Protein AF-A0A820HXF6-F1 (afdb_monomer_lite)

Sequence (162 aa):
IRNKPTELPTCESETPYFGLHDVSSEQLQERRLHAIEIVRQQKDLIEQRQRQQLLKQIRDQEYELKILNTIKKDLSSDNHERNRRDLTIRKDLETNWIEATNEKHKHDQDEKMFLKAPQGVLIHEQCDQYKRCVQCQRNLNNQGKSNFWKDTRYIPGTHIMV

InterPro domains:
  IPR026295 Coiled-coil domain-containing protein 81 [PTHR14362] (2-155)

Structure (mmCIF, N/CA/C/O backbone):
data_AF-A0A820HXF6-F1
#
_entry.id   AF-A0A820HXF6-F1
#
loop_
_atom_site.group_PDB
_atom_site.id
_atom_site.type_symbol
_atom_site.label_atom_id
_atom_site.label_alt_id
_atom_site.label_comp_id
_atom_site.label_asym_id
_atom_site.label_entity_id
_atom_site.label_seq_id
_atom_site.pdbx_PDB_ins_code
_atom_site.Cartn_x
_atom_site.Cartn_y
_atom_site.Cartn_z
_atom_site.occupancy
_atom_site.B_iso_or_equiv
_atom_site.auth_seq_id
_atom_site.auth_comp_id
_atom_site.auth_asym_id
_atom_site.auth_atom_id
_atom_site.pdbx_PDB_model_num
ATOM 1 N N . ILE A 1 1 ? 34.451 -3.582 -113.664 1.00 47.75 1 ILE A N 1
ATOM 2 C CA . ILE A 1 1 ? 34.523 -4.188 -112.312 1.00 47.75 1 ILE A CA 1
ATOM 3 C C . ILE A 1 1 ? 33.327 -3.651 -111.530 1.00 47.75 1 ILE A C 1
ATOM 5 O O . ILE A 1 1 ? 33.281 -2.459 -111.262 1.00 47.75 1 ILE A O 1
ATOM 9 N N . ARG A 1 2 ? 32.282 -4.468 -111.330 1.00 47.91 2 ARG A N 1
ATOM 10 C CA . ARG A 1 2 ? 31.078 -4.080 -110.572 1.00 47.91 2 ARG A CA 1
ATOM 11 C C . ARG A 1 2 ? 31.384 -4.271 -109.087 1.00 47.91 2 ARG A C 1
ATOM 13 O O . ARG A 1 2 ? 31.433 -5.408 -108.632 1.00 47.91 2 ARG A O 1
ATOM 20 N N . ASN A 1 3 ? 31.582 -3.181 -108.354 1.00 60.12 3 ASN A N 1
ATOM 21 C CA . ASN A 1 3 ? 31.698 -3.222 -106.899 1.00 60.12 3 ASN A CA 1
ATOM 22 C C . ASN A 1 3 ? 30.294 -3.400 -106.313 1.00 60.12 3 ASN A C 1
ATOM 24 O O . ASN A 1 3 ? 29.541 -2.435 -106.196 1.00 60.12 3 ASN A O 1
ATOM 28 N N . LYS A 1 4 ? 29.911 -4.645 -106.018 1.00 65.25 4 LYS A N 1
ATOM 29 C CA . LYS A 1 4 ? 28.720 -4.919 -105.209 1.00 65.25 4 LYS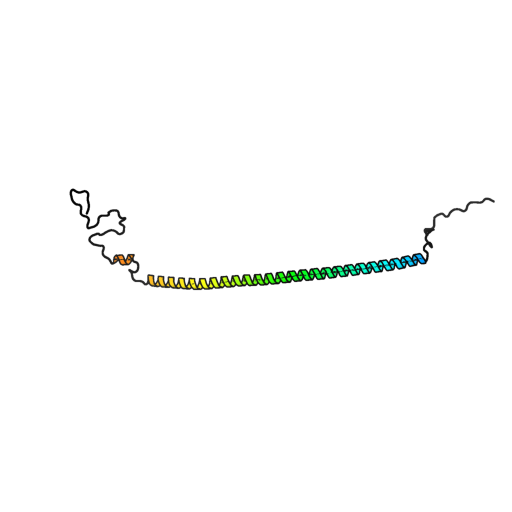 A CA 1
ATOM 30 C C . LYS A 1 4 ? 29.069 -4.563 -103.755 1.00 65.25 4 LYS A C 1
ATOM 32 O O . LYS A 1 4 ? 30.073 -5.082 -103.270 1.00 65.25 4 LYS A O 1
ATOM 37 N N . PRO A 1 5 ? 28.315 -3.677 -103.085 1.00 66.31 5 PRO A N 1
ATOM 38 C CA . PRO A 1 5 ? 28.567 -3.372 -101.683 1.00 66.31 5 PRO A CA 1
ATOM 39 C C . PRO A 1 5 ? 28.323 -4.624 -100.835 1.00 66.31 5 PRO A C 1
ATOM 41 O O . PRO A 1 5 ? 27.360 -5.354 -101.070 1.00 66.31 5 PRO A O 1
ATOM 44 N N . THR A 1 6 ? 29.228 -4.884 -99.892 1.00 68.19 6 THR A N 1
ATOM 45 C CA . THR A 1 6 ? 29.130 -5.989 -98.933 1.00 68.19 6 THR A CA 1
ATOM 46 C C . THR A 1 6 ? 27.827 -5.862 -98.145 1.00 68.19 6 THR A C 1
ATOM 48 O O . THR A 1 6 ? 27.532 -4.791 -97.616 1.00 68.19 6 THR A O 1
ATOM 51 N N . GLU A 1 7 ? 27.039 -6.935 -98.097 1.00 71.44 7 GLU A N 1
ATOM 52 C CA . GLU A 1 7 ? 25.782 -6.970 -97.346 1.00 71.44 7 GLU A CA 1
ATOM 53 C C . GLU A 1 7 ? 26.077 -6.813 -95.847 1.00 71.44 7 GLU A C 1
ATOM 55 O O . GLU A 1 7 ? 26.954 -7.486 -95.301 1.00 71.44 7 GLU A O 1
ATOM 60 N N . LEU A 1 8 ? 25.384 -5.871 -95.201 1.00 66.00 8 LEU A N 1
ATOM 61 C CA . LEU A 1 8 ? 25.509 -5.637 -93.764 1.00 66.00 8 LEU A CA 1
ATOM 62 C C . LEU A 1 8 ? 24.953 -6.849 -92.994 1.00 66.00 8 LEU A C 1
ATOM 64 O O . LEU A 1 8 ? 23.962 -7.438 -93.432 1.00 66.00 8 LEU A O 1
ATOM 68 N N . PRO A 1 9 ? 25.566 -7.230 -91.860 1.00 69.56 9 PRO A N 1
ATOM 69 C CA . PRO A 1 9 ? 25.109 -8.363 -91.063 1.00 69.56 9 PRO A CA 1
ATOM 70 C C . PRO A 1 9 ? 23.659 -8.176 -90.591 1.00 69.56 9 PRO A C 1
ATOM 72 O O . PRO A 1 9 ? 23.253 -7.085 -90.199 1.00 69.56 9 PRO A O 1
ATOM 75 N N . THR A 1 10 ? 22.881 -9.262 -90.623 1.00 69.44 10 THR A N 1
ATOM 76 C CA . THR A 1 10 ? 21.420 -9.279 -90.412 1.00 69.44 10 THR A CA 1
ATOM 77 C C . THR A 1 10 ? 20.978 -8.908 -88.988 1.00 69.44 10 THR A C 1
ATOM 79 O O . THR A 1 10 ? 19.807 -8.608 -88.773 1.00 69.44 10 THR A O 1
ATOM 82 N N . CYS A 1 11 ? 21.880 -8.932 -88.004 1.00 65.19 11 CYS A N 1
ATOM 83 C CA . CYS A 1 11 ? 21.605 -8.522 -86.627 1.00 65.19 11 CYS A CA 1
ATOM 84 C C . CYS A 1 11 ? 22.907 -8.102 -85.926 1.00 65.19 11 CYS A C 1
ATOM 86 O O . C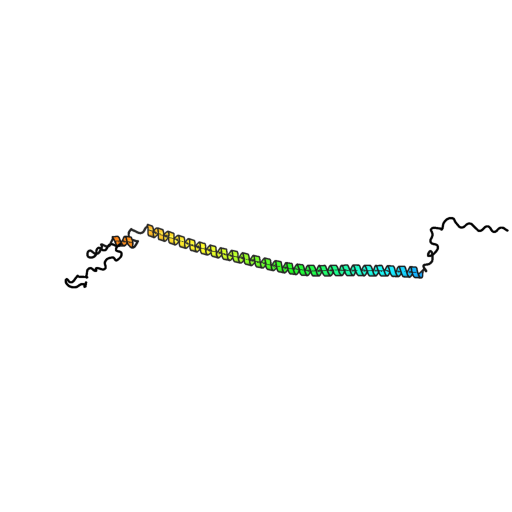YS A 1 11 ? 23.963 -8.687 -86.183 1.00 65.19 11 CYS A O 1
ATOM 88 N N . GLU A 1 12 ? 22.832 -7.094 -85.057 1.00 66.94 12 GLU A N 1
ATOM 89 C CA . GLU A 1 12 ? 23.946 -6.672 -84.206 1.00 66.94 12 GLU A CA 1
ATOM 90 C C . GLU A 1 12 ? 24.240 -7.760 -83.161 1.00 66.94 12 GLU A C 1
ATOM 92 O O . GLU A 1 12 ? 23.328 -8.330 -82.564 1.00 66.94 12 GLU A O 1
ATOM 97 N N . SER A 1 13 ? 25.516 -8.084 -82.946 1.00 66.62 13 SER A N 1
ATOM 98 C CA . SER A 1 13 ? 25.919 -9.006 -81.879 1.00 66.62 13 SER A CA 1
ATOM 99 C C . SER A 1 13 ? 25.459 -8.471 -80.519 1.00 66.62 13 SER A C 1
ATOM 101 O O . SER A 1 13 ? 25.748 -7.320 -80.208 1.00 66.62 13 SER A O 1
ATOM 103 N N . GLU A 1 14 ? 24.842 -9.306 -79.674 1.00 69.56 14 GLU A N 1
ATOM 104 C CA . GLU A 1 14 ? 24.388 -8.926 -78.317 1.00 69.56 14 GLU A CA 1
ATOM 105 C C . GLU A 1 14 ? 25.525 -8.509 -77.363 1.00 69.56 14 GLU A C 1
ATOM 107 O O . GLU A 1 14 ? 25.289 -8.077 -76.234 1.00 69.56 14 GLU A O 1
ATOM 112 N N . THR A 1 15 ? 26.782 -8.637 -77.788 1.00 67.06 15 THR A N 1
ATOM 113 C CA . THR A 1 15 ? 27.934 -8.157 -77.033 1.00 67.06 15 THR A CA 1
ATOM 114 C C . THR A 1 15 ? 28.063 -6.638 -77.159 1.00 67.06 15 THR A C 1
ATOM 116 O O . THR A 1 15 ? 28.149 -6.136 -78.283 1.00 67.06 15 THR A O 1
ATOM 119 N N . PRO A 1 16 ? 28.135 -5.896 -76.039 1.00 73.75 16 PRO A N 1
ATOM 120 C CA . PRO A 1 16 ? 28.265 -4.446 -76.075 1.00 73.75 16 PRO A CA 1
ATOM 121 C C . PRO A 1 16 ? 29.544 -4.039 -76.817 1.00 73.75 16 PRO A C 1
ATOM 123 O O . PRO A 1 16 ? 30.631 -4.515 -76.505 1.00 73.75 16 PRO A O 1
ATOM 126 N N . TYR A 1 17 ? 29.404 -3.156 -77.807 1.00 62.94 17 TYR A N 1
ATOM 127 C CA . TYR A 1 17 ? 30.501 -2.736 -78.690 1.00 62.94 17 TYR A CA 1
ATOM 128 C C . TYR A 1 17 ? 31.518 -1.799 -78.001 1.00 62.94 17 TYR A C 1
ATOM 130 O O . TYR A 1 17 ? 32.671 -1.716 -78.413 1.00 62.94 17 TYR A O 1
ATOM 138 N N . PHE A 1 18 ? 31.106 -1.123 -76.924 1.00 65.25 18 PHE A N 1
ATOM 139 C CA . PHE A 1 18 ? 31.925 -0.231 -76.093 1.00 65.25 18 PHE A CA 1
ATOM 140 C C . PHE A 1 18 ? 31.921 -0.728 -74.638 1.00 65.25 18 PHE A C 1
ATOM 142 O O . PHE A 1 18 ? 30.953 -1.359 -74.211 1.00 65.25 18 PHE A O 1
ATOM 149 N N . GLY A 1 19 ? 32.970 -0.459 -73.856 1.00 66.62 19 GLY A N 1
ATOM 150 C CA . GLY A 1 19 ? 33.003 -0.811 -72.429 1.00 66.62 19 GLY A CA 1
ATOM 151 C C . GLY A 1 19 ? 33.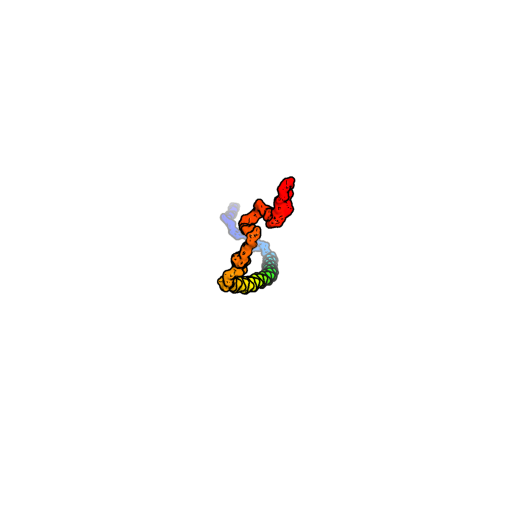682 -2.134 -72.071 1.00 66.62 19 GLY A C 1
ATOM 152 O O . GLY A 1 19 ? 34.012 -2.334 -70.904 1.00 66.62 19 GLY A O 1
ATOM 153 N N . LEU A 1 20 ? 33.932 -3.025 -73.040 1.00 62.62 20 LEU A N 1
ATOM 154 C CA . LEU A 1 20 ? 34.516 -4.356 -72.789 1.00 62.62 20 LEU A CA 1
ATOM 155 C C . LEU A 1 20 ? 35.927 -4.289 -72.173 1.00 62.62 20 LEU A C 1
ATOM 157 O O . LEU A 1 20 ? 36.303 -5.166 -71.394 1.00 62.62 20 LEU A O 1
ATOM 161 N N . HIS A 1 21 ? 36.684 -3.230 -72.482 1.00 63.06 21 HIS A N 1
ATOM 162 C CA . HIS A 1 21 ? 38.037 -2.979 -71.970 1.00 63.06 21 HIS A CA 1
ATOM 163 C C . HIS A 1 21 ? 38.230 -1.548 -71.435 1.00 63.06 21 HIS A C 1
ATOM 165 O O . HIS A 1 21 ? 39.357 -1.147 -71.156 1.00 63.06 21 HIS A O 1
ATOM 171 N N . ASP A 1 22 ? 37.147 -0.785 -71.251 1.00 67.94 22 ASP A N 1
ATOM 172 C CA . ASP A 1 22 ? 37.214 0.650 -70.913 1.00 67.94 22 ASP A CA 1
ATOM 173 C C . ASP A 1 22 ? 37.589 0.914 -69.446 1.00 67.94 22 ASP A C 1
ATOM 175 O O . ASP A 1 22 ? 37.711 2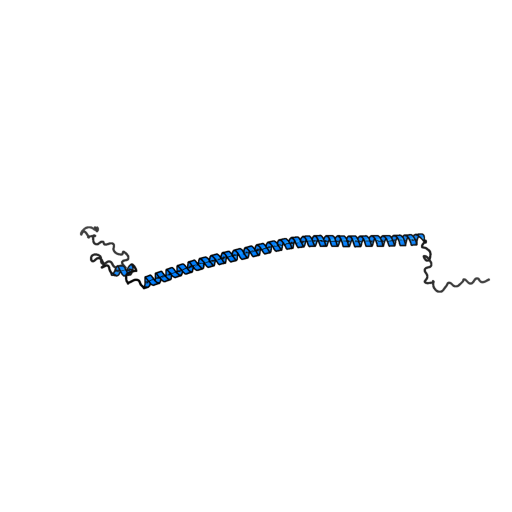.062 -69.022 1.00 67.94 22 ASP A O 1
ATOM 179 N N . VAL A 1 23 ? 37.777 -0.143 -68.652 1.00 70.00 23 VAL A N 1
ATOM 180 C CA . VAL A 1 23 ? 38.219 -0.038 -67.262 1.00 70.00 23 VAL A CA 1
ATOM 181 C C . VAL A 1 23 ? 39.708 -0.347 -67.199 1.00 70.00 23 VAL A C 1
ATOM 183 O O . VAL A 1 23 ? 40.123 -1.502 -67.312 1.00 70.00 23 VAL A O 1
ATOM 186 N N . SER A 1 24 ? 40.515 0.691 -66.978 1.00 83.25 24 SER A N 1
ATOM 187 C CA . SER A 1 24 ? 41.936 0.523 -66.661 1.00 83.25 24 SER A CA 1
ATOM 188 C C . SER A 1 24 ? 42.099 -0.343 -65.404 1.00 83.25 24 SER A C 1
ATOM 190 O O . SER A 1 24 ? 41.290 -0.269 -64.473 1.00 83.25 24 SER A O 1
ATOM 192 N N . SER A 1 25 ? 43.176 -1.132 -65.334 1.00 82.12 25 SER A N 1
ATOM 193 C CA . SER A 1 25 ? 43.521 -1.915 -64.136 1.00 82.12 25 SER A CA 1
ATOM 194 C C . SER A 1 25 ? 43.567 -1.052 -62.866 1.00 82.12 25 SER A C 1
ATOM 196 O O . SER A 1 25 ? 43.260 -1.539 -61.779 1.00 82.12 25 SER A O 1
ATOM 198 N N . GLU A 1 26 ? 43.926 0.225 -63.002 1.00 84.81 26 GLU A N 1
ATOM 199 C CA . GLU A 1 26 ? 43.952 1.207 -61.917 1.00 84.81 26 GLU A CA 1
ATOM 200 C C . GLU A 1 26 ? 42.542 1.532 -61.402 1.00 84.81 26 GLU A C 1
ATOM 202 O O . GLU A 1 26 ? 42.276 1.397 -60.211 1.00 84.81 26 GLU A O 1
ATOM 207 N N . GLN A 1 27 ? 41.590 1.813 -62.297 1.00 83.94 27 GLN A N 1
ATOM 208 C CA . GLN A 1 27 ? 40.190 2.080 -61.937 1.00 83.94 27 GLN A CA 1
ATOM 209 C C . GLN A 1 27 ? 39.512 0.862 -61.294 1.00 83.94 27 GLN A C 1
ATOM 211 O O . GLN A 1 27 ? 38.674 0.997 -60.398 1.00 83.94 27 GLN A O 1
ATOM 216 N N . LEU A 1 28 ? 39.866 -0.353 -61.728 1.00 85.50 28 LEU A N 1
ATOM 217 C CA . LEU A 1 28 ? 39.377 -1.578 -61.093 1.00 85.50 28 LEU A CA 1
ATOM 218 C C . LEU A 1 28 ? 39.921 -1.718 -59.663 1.00 85.50 28 LEU A C 1
ATOM 220 O O . LEU A 1 28 ? 39.188 -2.140 -58.765 1.00 85.50 28 LEU A O 1
ATOM 224 N N . GLN A 1 29 ? 41.184 -1.348 -59.442 1.00 87.62 29 GLN A N 1
ATOM 225 C CA . GLN A 1 29 ? 41.806 -1.360 -58.123 1.00 87.62 29 GLN A CA 1
ATOM 226 C C . GLN A 1 29 ? 41.205 -0.290 -57.202 1.00 87.62 29 GLN A C 1
ATOM 228 O O . GLN A 1 29 ? 40.877 -0.598 -56.057 1.00 87.62 29 GLN A O 1
ATOM 233 N N . GLU A 1 30 ? 40.970 0.922 -57.699 1.00 90.19 30 GLU A N 1
ATOM 234 C CA . GLU A 1 30 ? 40.282 1.985 -56.957 1.00 90.19 30 GLU A CA 1
ATOM 235 C C . GLU A 1 30 ? 38.873 1.564 -56.534 1.00 90.19 30 GLU A C 1
ATOM 237 O O . GLU A 1 30 ? 38.502 1.718 -55.371 1.00 90.19 30 GLU A O 1
ATOM 242 N N . ARG A 1 31 ? 38.102 0.941 -57.437 1.00 89.56 31 ARG A N 1
ATOM 243 C CA . ARG A 1 31 ? 36.772 0.400 -57.108 1.00 89.56 31 ARG A CA 1
ATOM 244 C C . ARG A 1 31 ? 36.834 -0.652 -56.003 1.00 89.56 31 ARG A C 1
ATOM 246 O O . ARG A 1 31 ? 35.971 -0.659 -55.127 1.00 89.56 31 ARG A O 1
ATOM 253 N N . ARG A 1 32 ? 37.847 -1.526 -56.018 1.00 92.00 32 ARG A N 1
ATOM 254 C CA . ARG A 1 32 ? 38.060 -2.528 -54.958 1.00 92.00 32 ARG A CA 1
ATOM 255 C C . ARG A 1 32 ? 38.394 -1.868 -53.623 1.00 92.00 32 ARG A C 1
ATOM 257 O O . ARG A 1 32 ? 37.790 -2.230 -52.618 1.00 92.00 32 ARG A O 1
ATOM 264 N N . LEU A 1 33 ? 39.305 -0.896 -53.610 1.00 95.00 33 LEU A N 1
ATOM 265 C CA . LEU A 1 33 ? 39.670 -0.152 -52.400 1.00 95.00 33 LEU A CA 1
ATOM 266 C C . LEU A 1 33 ? 38.468 0.603 -51.825 1.00 95.00 33 LEU A C 1
ATOM 268 O O . LEU A 1 33 ? 38.196 0.511 -50.632 1.00 95.00 33 LEU A O 1
ATOM 272 N N . HIS A 1 34 ? 37.697 1.268 -52.684 1.00 95.06 34 HIS A N 1
ATOM 273 C CA . HIS A 1 34 ? 36.484 1.973 -52.291 1.00 95.06 34 HIS A CA 1
ATOM 274 C C . HIS A 1 34 ? 35.420 1.022 -51.725 1.00 95.06 34 HIS A C 1
ATOM 276 O O . HIS A 1 34 ? 34.805 1.318 -50.705 1.00 95.06 34 HIS A O 1
ATOM 282 N N . ALA A 1 35 ? 35.230 -0.155 -52.330 1.00 95.44 35 ALA A N 1
ATOM 283 C CA . ALA A 1 35 ? 34.317 -1.168 -51.803 1.00 95.44 35 ALA A CA 1
ATOM 284 C C . ALA A 1 35 ? 34.757 -1.691 -50.422 1.00 95.44 35 ALA A C 1
ATOM 286 O O . ALA A 1 35 ? 33.918 -1.852 -49.536 1.00 95.44 35 ALA A O 1
ATOM 287 N N . ILE A 1 36 ? 36.060 -1.918 -50.218 1.00 96.12 36 ILE A N 1
ATOM 288 C CA . ILE A 1 36 ? 36.618 -2.317 -48.915 1.00 96.12 36 ILE A CA 1
ATOM 289 C C . ILE A 1 36 ? 36.362 -1.229 -47.865 1.00 96.12 36 ILE A C 1
ATOM 291 O O . ILE A 1 36 ? 35.930 -1.543 -46.755 1.00 96.12 36 ILE A O 1
ATOM 295 N N . GLU A 1 37 ? 36.582 0.036 -48.220 1.00 97.25 37 GLU A N 1
ATOM 296 C CA . GLU A 1 37 ? 36.373 1.172 -47.322 1.00 97.25 37 GLU A CA 1
ATOM 297 C C . GLU A 1 37 ? 34.894 1.343 -46.948 1.00 97.25 37 GLU A C 1
ATOM 299 O O . GLU A 1 37 ? 34.573 1.486 -45.770 1.00 97.25 37 GLU A O 1
ATOM 304 N N . ILE A 1 38 ? 33.970 1.215 -47.908 1.00 96.88 38 ILE A N 1
ATOM 305 C CA . ILE A 1 38 ? 32.526 1.230 -47.623 1.00 96.88 38 ILE A CA 1
ATOM 306 C C . ILE A 1 38 ? 32.157 0.125 -46.633 1.00 96.88 38 ILE A C 1
ATOM 308 O O . ILE A 1 38 ? 31.447 0.376 -45.661 1.00 96.88 38 ILE A O 1
ATOM 312 N N . VAL A 1 39 ? 32.627 -1.105 -46.860 1.00 96.88 39 VAL A N 1
ATOM 313 C CA . VAL A 1 39 ? 32.318 -2.234 -45.971 1.00 96.88 39 VAL A CA 1
ATOM 314 C C . VAL A 1 39 ? 32.875 -1.990 -44.570 1.00 96.88 39 VAL A C 1
ATOM 316 O O . VAL A 1 39 ? 32.208 -2.310 -43.585 1.00 96.88 39 VAL A O 1
ATOM 319 N N . ARG A 1 40 ? 34.071 -1.406 -44.458 1.00 97.44 40 ARG A N 1
ATOM 320 C CA . ARG A 1 40 ? 34.655 -1.016 -43.171 1.00 97.44 40 ARG A CA 1
ATOM 321 C C . ARG A 1 40 ? 33.776 0.006 -42.452 1.00 97.44 40 ARG A C 1
ATOM 323 O O . ARG A 1 40 ? 33.377 -0.239 -41.319 1.00 97.44 40 ARG A O 1
ATOM 330 N N . GLN A 1 41 ? 33.399 1.086 -43.130 1.00 97.31 41 GLN A N 1
ATOM 331 C CA . GLN A 1 41 ? 32.538 2.126 -42.560 1.00 97.31 41 GLN A CA 1
ATOM 332 C C . GLN A 1 41 ? 31.170 1.575 -42.140 1.00 97.31 41 GLN A C 1
ATOM 334 O O . GLN A 1 41 ? 30.654 1.923 -41.081 1.00 97.31 41 GLN A O 1
ATOM 339 N N . GLN A 1 42 ? 30.587 0.671 -42.931 1.00 97.06 42 GLN A N 1
ATOM 340 C CA . GLN A 1 42 ? 29.330 0.008 -42.580 1.00 97.06 42 GLN A CA 1
ATOM 341 C C . GLN A 1 42 ? 29.461 -0.841 -41.313 1.00 97.06 42 GLN A C 1
ATOM 343 O O . GLN A 1 42 ? 28.570 -0.793 -40.464 1.00 97.06 42 GLN A O 1
ATOM 348 N N . LYS A 1 43 ? 30.561 -1.588 -41.157 1.00 97.62 43 LYS A N 1
ATOM 349 C CA . LYS A 1 43 ? 30.834 -2.349 -39.929 1.00 97.62 43 LYS A CA 1
ATOM 350 C C . LYS A 1 43 ? 30.949 -1.422 -38.723 1.00 97.62 43 LYS A C 1
ATOM 352 O O . LYS A 1 43 ? 30.242 -1.643 -37.744 1.00 97.62 43 LYS A O 1
ATOM 357 N N . ASP A 1 44 ? 31.725 -0.348 -38.838 1.00 97.69 44 ASP A N 1
ATOM 358 C CA . ASP A 1 44 ? 31.908 0.623 -37.755 1.00 97.69 44 ASP A CA 1
ATOM 359 C C . ASP A 1 44 ? 30.570 1.264 -37.340 1.00 97.69 44 ASP A C 1
ATOM 361 O O . ASP A 1 44 ? 30.273 1.390 -36.151 1.00 97.69 44 ASP A O 1
ATOM 365 N N . LEU A 1 45 ? 29.708 1.616 -38.302 1.00 97.75 45 LEU A N 1
ATOM 366 C CA . LEU A 1 45 ? 28.371 2.156 -38.024 1.00 97.75 45 LEU A CA 1
ATOM 367 C C . LEU A 1 45 ? 27.464 1.145 -37.309 1.00 97.75 45 LEU A C 1
ATOM 369 O O . LEU A 1 45 ? 26.720 1.517 -36.396 1.00 97.75 45 LEU A O 1
ATOM 373 N N . ILE A 1 46 ? 27.511 -0.130 -37.706 1.00 97.81 46 ILE A N 1
ATOM 374 C CA . ILE A 1 46 ? 26.746 -1.199 -37.051 1.00 97.81 46 ILE A CA 1
ATOM 375 C C . ILE A 1 46 ? 27.236 -1.388 -35.613 1.00 97.81 46 ILE A C 1
ATOM 377 O O . ILE A 1 46 ? 26.414 -1.416 -34.696 1.00 97.81 46 ILE A O 1
ATOM 381 N N . GLU A 1 47 ? 28.549 -1.454 -35.399 1.00 97.50 47 GLU A N 1
ATOM 382 C CA . GLU A 1 47 ? 29.150 -1.590 -34.068 1.00 97.50 47 GLU A CA 1
ATOM 383 C C . GLU A 1 47 ? 28.799 -0.401 -33.165 1.00 97.50 47 GLU A C 1
ATOM 385 O O . GLU A 1 47 ? 28.379 -0.581 -32.017 1.00 97.50 47 GLU A O 1
ATOM 390 N N . GLN A 1 48 ? 28.878 0.826 -33.687 1.00 97.56 48 GLN A N 1
ATOM 391 C CA . GLN A 1 48 ? 28.470 2.027 -32.957 1.00 97.56 48 GLN A CA 1
ATOM 392 C C . GLN A 1 48 ? 26.990 1.984 -32.578 1.00 97.56 48 GLN A C 1
ATOM 394 O O . GLN A 1 48 ? 26.638 2.286 -31.434 1.00 97.56 48 GLN A O 1
ATOM 399 N N . ARG A 1 49 ? 26.115 1.571 -33.501 1.00 97.94 49 ARG A N 1
ATOM 400 C CA . ARG A 1 49 ? 24.679 1.445 -33.236 1.00 97.94 49 ARG A CA 1
ATOM 401 C C . ARG A 1 49 ? 24.396 0.398 -32.161 1.00 97.94 49 ARG A C 1
ATOM 403 O O . ARG A 1 49 ? 23.606 0.669 -31.257 1.00 97.94 49 ARG A O 1
ATOM 410 N N . GLN A 1 50 ? 25.054 -0.758 -32.221 1.00 98.12 50 GLN A N 1
ATOM 411 C CA . GLN A 1 50 ? 24.931 -1.805 -31.203 1.00 98.12 50 GLN A CA 1
ATOM 412 C C . GLN A 1 50 ? 25.397 -1.303 -29.833 1.00 98.12 50 GLN A C 1
ATOM 414 O O . GLN A 1 50 ? 24.686 -1.459 -28.840 1.00 98.12 50 GLN A O 1
ATOM 419 N N . ARG A 1 51 ? 26.541 -0.611 -29.778 1.00 97.94 51 ARG A N 1
ATOM 420 C CA . ARG A 1 51 ? 27.053 -0.009 -28.541 1.00 97.94 51 ARG A CA 1
ATOM 421 C C . ARG A 1 51 ? 26.081 1.015 -27.958 1.00 97.94 51 ARG A C 1
ATOM 423 O O . ARG A 1 51 ? 25.830 1.006 -26.756 1.00 97.94 51 ARG A O 1
ATOM 430 N N . GLN A 1 52 ? 25.516 1.889 -28.788 1.00 98.00 52 GLN A N 1
ATOM 431 C CA . GLN A 1 52 ? 24.532 2.880 -28.344 1.00 98.00 52 GLN A CA 1
ATOM 432 C C . GLN A 1 52 ? 23.250 2.225 -27.820 1.00 98.00 52 GLN A C 1
ATOM 434 O O . GLN A 1 52 ? 22.713 2.667 -26.804 1.00 98.00 52 GLN A O 1
ATOM 439 N N . GLN A 1 53 ? 22.776 1.162 -28.477 1.00 98.25 53 GLN A N 1
ATOM 440 C CA . GLN A 1 53 ? 21.621 0.395 -28.013 1.00 98.25 53 GLN A CA 1
ATOM 441 C C . GLN A 1 53 ? 21.887 -0.256 -26.656 1.00 98.25 53 GLN A C 1
ATOM 443 O O . GLN A 1 53 ? 21.057 -0.119 -25.760 1.00 98.25 53 GLN A O 1
ATOM 448 N N . LEU A 1 54 ? 23.054 -0.876 -26.472 1.00 98.19 54 LEU A N 1
ATOM 449 C CA . LEU A 1 54 ? 23.444 -1.469 -25.194 1.00 98.19 54 LEU A CA 1
ATOM 450 C C . LEU A 1 54 ? 23.513 -0.417 -24.076 1.00 98.19 54 LEU A C 1
ATOM 452 O O . LEU A 1 54 ? 22.949 -0.612 -23.005 1.00 98.19 54 LEU A O 1
ATOM 456 N N . LEU A 1 55 ? 24.136 0.738 -24.333 1.00 98.19 55 LEU A N 1
ATOM 457 C CA . LEU A 1 55 ? 24.198 1.833 -23.355 1.00 98.19 55 LEU A CA 1
ATOM 458 C C . LEU A 1 55 ? 22.815 2.404 -23.020 1.00 98.19 55 LEU A C 1
ATOM 460 O O . LEU A 1 55 ? 22.584 2.862 -21.902 1.00 98.19 55 LEU A O 1
ATOM 464 N N . LYS A 1 56 ? 21.890 2.417 -23.984 1.00 98.25 56 LYS A N 1
ATOM 465 C CA . LYS A 1 56 ? 20.500 2.794 -23.724 1.00 98.25 56 LYS A CA 1
ATOM 466 C C . LYS A 1 56 ? 19.830 1.766 -22.810 1.00 98.25 56 LYS A C 1
ATOM 468 O O . LYS A 1 56 ? 19.291 2.164 -21.789 1.00 98.25 56 LYS A O 1
ATOM 473 N N . GLN A 1 57 ? 19.942 0.477 -23.127 1.00 98.38 57 GLN A N 1
ATOM 474 C CA . GLN A 1 57 ? 19.370 -0.599 -22.313 1.00 98.38 57 GLN A CA 1
ATOM 475 C C . GLN A 1 57 ? 19.882 -0.573 -20.871 1.00 98.38 57 GLN A C 1
ATOM 477 O O . GLN A 1 57 ? 19.082 -0.699 -19.955 1.00 98.38 57 GLN A O 1
ATOM 482 N N . ILE A 1 58 ? 21.184 -0.350 -20.660 1.00 98.44 58 ILE A N 1
ATOM 483 C CA . ILE A 1 58 ? 21.758 -0.248 -19.309 1.00 98.44 58 ILE A CA 1
ATOM 484 C C . ILE A 1 58 ? 21.131 0.920 -18.536 1.00 98.44 58 ILE A C 1
ATOM 486 O O . ILE A 1 58 ? 20.702 0.741 -17.401 1.00 98.44 58 ILE A O 1
ATOM 490 N N . ARG A 1 59 ? 21.014 2.102 -19.155 1.00 98.38 59 ARG A N 1
ATOM 491 C CA . ARG A 1 59 ? 20.385 3.269 -18.509 1.00 98.38 59 ARG A CA 1
ATOM 492 C C . ARG A 1 59 ? 18.911 3.035 -18.190 1.00 98.38 59 ARG A C 1
ATOM 494 O O . ARG A 1 59 ? 18.458 3.414 -17.112 1.00 98.38 59 ARG A O 1
ATOM 501 N N . ASP A 1 60 ? 18.182 2.418 -19.115 1.00 98.31 60 ASP A N 1
ATOM 502 C CA . ASP A 1 60 ? 16.769 2.094 -18.928 1.00 98.31 60 ASP A CA 1
ATOM 503 C C . ASP A 1 60 ? 16.612 1.095 -17.761 1.00 98.31 60 ASP A C 1
ATOM 505 O O . ASP A 1 60 ? 15.814 1.329 -16.855 1.00 98.31 60 ASP A O 1
ATOM 509 N N . GLN A 1 61 ? 17.459 0.060 -17.692 1.00 98.31 61 GLN A N 1
ATOM 510 C CA . GLN A 1 61 ? 17.482 -0.909 -16.588 1.00 98.31 61 GLN A CA 1
ATOM 511 C C . GLN A 1 61 ? 17.818 -0.268 -15.235 1.00 98.31 61 GLN A C 1
ATOM 513 O O . GLN A 1 61 ? 17.172 -0.569 -14.232 1.00 98.31 61 GLN A O 1
ATOM 518 N N . GLU A 1 62 ? 18.807 0.625 -15.174 1.00 98.44 62 GLU A N 1
ATOM 519 C CA . GLU A 1 62 ? 19.149 1.349 -13.942 1.00 98.44 62 GLU A CA 1
ATOM 520 C C . GLU A 1 62 ? 17.976 2.203 -13.443 1.00 98.44 62 GLU A C 1
ATOM 522 O O . GLU A 1 62 ? 17.689 2.249 -12.241 1.00 98.44 62 GLU A O 1
ATOM 527 N N . TYR A 1 63 ? 17.271 2.860 -14.366 1.00 98.38 63 TYR A N 1
ATOM 528 C CA . TYR A 1 63 ? 16.090 3.654 -14.053 1.00 98.38 63 TYR A CA 1
ATOM 529 C C . TYR A 1 63 ? 14.928 2.786 -13.555 1.00 98.38 63 TYR A C 1
ATOM 531 O O . TYR A 1 63 ? 14.335 3.090 -12.516 1.00 98.38 63 TYR A O 1
ATOM 539 N N . GLU A 1 64 ? 14.643 1.676 -14.237 1.00 98.31 64 GLU A N 1
ATOM 540 C CA . GLU A 1 64 ? 13.625 0.707 -13.825 1.00 98.31 64 GLU A CA 1
ATOM 541 C C . GLU A 1 64 ? 13.928 0.134 -12.437 1.00 98.31 64 GLU A C 1
ATOM 543 O O . GLU A 1 64 ? 13.062 0.143 -11.561 1.00 98.31 64 GLU A O 1
ATOM 548 N N . LEU A 1 65 ? 15.172 -0.281 -12.179 1.00 98.56 65 LEU A N 1
ATOM 549 C CA . LEU A 1 65 ? 15.596 -0.773 -10.867 1.00 98.56 65 LEU A CA 1
ATOM 550 C C . LEU A 1 65 ? 15.422 0.283 -9.775 1.00 98.56 65 LEU A C 1
ATOM 552 O O . LEU A 1 65 ? 15.009 -0.037 -8.657 1.00 98.56 65 LEU A O 1
ATOM 556 N N . LYS A 1 66 ? 15.716 1.550 -10.076 1.00 98.50 66 LYS A N 1
ATOM 557 C CA . LYS A 1 66 ? 15.488 2.651 -9.137 1.00 98.50 66 LYS A CA 1
ATOM 558 C C . LYS A 1 66 ? 14.003 2.790 -8.804 1.00 98.50 66 LYS A C 1
ATOM 560 O O . LYS A 1 66 ? 13.669 2.886 -7.624 1.00 98.50 66 LYS A O 1
ATOM 565 N N . ILE A 1 67 ? 13.122 2.758 -9.806 1.00 98.50 67 ILE A N 1
ATOM 566 C CA . ILE A 1 67 ? 11.668 2.812 -9.595 1.00 98.50 67 ILE A CA 1
ATOM 567 C C . ILE A 1 67 ? 11.196 1.617 -8.768 1.00 98.50 67 ILE A C 1
ATOM 569 O O . ILE A 1 67 ? 10.495 1.805 -7.776 1.00 98.50 67 ILE A O 1
ATOM 573 N N . LEU A 1 68 ? 11.603 0.400 -9.133 1.00 98.56 68 LEU A N 1
ATOM 574 C CA . LEU A 1 68 ? 11.209 -0.821 -8.429 1.00 98.56 68 LEU A CA 1
ATOM 575 C C . LEU A 1 68 ? 11.622 -0.784 -6.957 1.00 98.56 68 LEU A C 1
ATOM 577 O O . LEU A 1 68 ? 10.849 -1.181 -6.086 1.00 98.56 68 LEU A O 1
ATOM 581 N N . ASN A 1 69 ? 12.812 -0.262 -6.659 1.00 98.44 69 ASN A N 1
ATOM 582 C CA . ASN A 1 69 ? 13.268 -0.090 -5.284 1.00 98.44 69 ASN A CA 1
ATOM 583 C C . ASN A 1 69 ? 12.432 0.934 -4.507 1.00 98.44 69 ASN A C 1
ATOM 585 O O . ASN A 1 69 ? 12.155 0.706 -3.329 1.00 98.44 69 ASN A O 1
ATOM 589 N N . THR A 1 70 ? 12.021 2.033 -5.142 1.00 98.50 70 THR A N 1
ATOM 590 C CA . THR A 1 70 ? 11.107 3.010 -4.532 1.00 98.50 70 THR A CA 1
ATOM 591 C C . THR A 1 70 ? 9.751 2.371 -4.246 1.00 98.50 70 THR A C 1
ATOM 593 O O . THR A 1 70 ? 9.339 2.330 -3.092 1.00 98.50 70 THR A O 1
ATOM 596 N N . ILE A 1 71 ? 9.127 1.742 -5.247 1.00 98.50 71 ILE A N 1
ATOM 597 C CA . ILE A 1 71 ? 7.824 1.074 -5.097 1.00 98.50 71 ILE A CA 1
ATOM 598 C C . ILE A 1 71 ? 7.879 0.006 -4.001 1.00 98.50 71 ILE A C 1
ATOM 600 O O . ILE A 1 71 ? 6.978 -0.088 -3.172 1.00 98.50 71 ILE A O 1
ATOM 604 N N . LYS A 1 72 ? 8.949 -0.795 -3.949 1.00 98.50 72 LYS A N 1
ATOM 605 C CA . LYS A 1 72 ? 9.128 -1.812 -2.907 1.00 98.50 72 LYS A CA 1
ATOM 606 C C . LYS A 1 72 ? 9.157 -1.198 -1.505 1.00 98.50 72 LYS A C 1
ATOM 608 O O . LYS A 1 72 ? 8.571 -1.769 -0.585 1.00 98.50 72 LYS A O 1
ATOM 613 N N . LYS A 1 73 ? 9.850 -0.068 -1.327 1.00 98.38 73 LYS A N 1
ATOM 614 C CA . LYS A 1 73 ? 9.897 0.646 -0.042 1.00 98.38 73 LYS A CA 1
ATOM 615 C C . LYS A 1 73 ? 8.525 1.195 0.330 1.00 98.38 73 LYS A C 1
ATOM 617 O O . LYS A 1 73 ? 8.102 0.986 1.464 1.00 98.38 73 LYS A O 1
ATOM 622 N N . ASP A 1 74 ? 7.829 1.805 -0.622 1.00 98.31 74 ASP A N 1
ATOM 623 C CA . ASP A 1 74 ? 6.500 2.380 -0.406 1.00 98.31 74 ASP A CA 1
ATOM 624 C C . ASP A 1 74 ? 5.494 1.292 -0.013 1.00 98.31 74 ASP A C 1
ATOM 626 O O . ASP A 1 74 ? 4.854 1.392 1.029 1.00 98.31 74 ASP A O 1
ATOM 630 N N . LEU A 1 75 ? 5.453 0.175 -0.748 1.00 98.44 75 LEU A N 1
ATOM 631 C CA . LEU A 1 75 ? 4.598 -0.971 -0.418 1.00 98.44 75 LEU A CA 1
ATOM 632 C C . LEU A 1 75 ? 4.923 -1.571 0.954 1.00 98.44 75 LEU A C 1
ATOM 634 O O . LEU A 1 75 ? 4.022 -1.962 1.696 1.00 98.44 75 LEU A O 1
ATOM 638 N N . SER A 1 76 ? 6.207 -1.656 1.311 1.00 98.38 76 SER A N 1
ATOM 639 C CA . SER A 1 76 ? 6.611 -2.130 2.636 1.00 98.38 76 SER A CA 1
ATOM 640 C C . SER A 1 76 ? 6.147 -1.180 3.742 1.00 98.38 76 SER A C 1
ATOM 642 O O . SER A 1 76 ? 5.705 -1.645 4.793 1.00 98.38 76 SER A O 1
ATOM 644 N N . SER A 1 77 ? 6.249 0.130 3.516 1.00 98.38 77 SER A N 1
ATOM 645 C CA . SER A 1 77 ? 5.791 1.159 4.450 1.00 98.38 77 SER A CA 1
ATOM 646 C C . SER A 1 77 ? 4.270 1.128 4.602 1.00 98.38 77 SER A C 1
ATOM 648 O O . SER A 1 77 ? 3.765 1.110 5.722 1.00 98.38 77 SER A O 1
ATOM 650 N N . ASP A 1 78 ? 3.538 1.027 3.496 1.00 98.38 78 ASP A N 1
ATOM 651 C CA . ASP A 1 78 ? 2.078 0.937 3.483 1.00 98.38 78 ASP A CA 1
ATOM 652 C C . ASP A 1 78 ? 1.575 -0.310 4.209 1.00 98.38 78 ASP A C 1
ATOM 654 O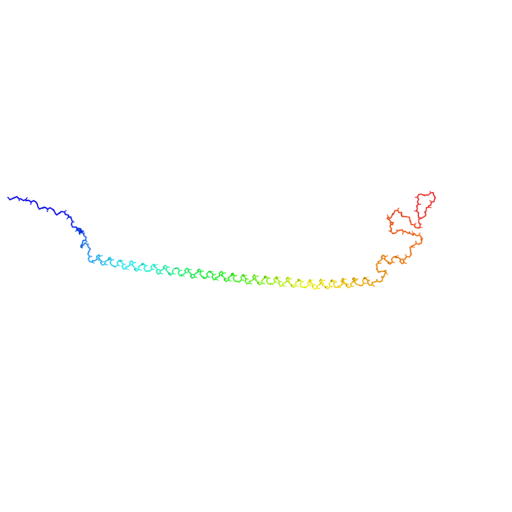 O . ASP A 1 78 ? 0.637 -0.234 5.002 1.00 98.38 78 ASP A O 1
ATOM 658 N N . ASN A 1 79 ? 2.211 -1.463 3.985 1.00 98.31 79 ASN A N 1
ATOM 659 C CA . ASN A 1 79 ? 1.871 -2.692 4.700 1.00 98.31 79 ASN A CA 1
ATOM 660 C C . ASN A 1 79 ? 2.128 -2.560 6.203 1.00 98.31 79 ASN A C 1
ATOM 662 O O . ASN A 1 79 ? 1.306 -2.994 7.010 1.00 98.31 79 ASN A O 1
ATOM 666 N N . HIS A 1 80 ? 3.247 -1.943 6.589 1.00 98.31 80 HIS A N 1
ATOM 667 C CA . HIS A 1 80 ? 3.537 -1.679 7.993 1.00 98.31 80 HIS A CA 1
ATOM 668 C C . HIS A 1 80 ? 2.485 -0.756 8.620 1.00 98.31 80 HIS A C 1
ATOM 670 O O . HIS A 1 80 ? 1.980 -1.040 9.704 1.00 98.31 80 HIS A O 1
ATOM 676 N N . GLU A 1 81 ? 2.108 0.312 7.919 1.00 98.38 81 GLU A N 1
ATOM 677 C CA . GLU A 1 81 ? 1.106 1.276 8.363 1.00 98.38 81 GLU A CA 1
ATOM 678 C C . GLU A 1 81 ? -0.281 0.646 8.524 1.00 98.38 81 GLU A C 1
ATOM 680 O O . GLU A 1 81 ? -0.938 0.861 9.544 1.00 98.38 81 GLU A O 1
ATOM 685 N N . ARG A 1 82 ? -0.718 -0.160 7.548 1.00 98.25 82 ARG A N 1
ATOM 686 C CA . ARG A 1 82 ? -1.990 -0.897 7.616 1.00 98.25 82 ARG A CA 1
ATOM 687 C C . ARG A 1 82 ? -2.006 -1.840 8.810 1.00 98.25 82 ARG A C 1
ATOM 689 O O . ARG A 1 82 ? -2.893 -1.733 9.649 1.00 98.25 82 ARG A O 1
ATOM 696 N N . ASN A 1 83 ? -0.968 -2.664 8.954 1.00 98.31 83 ASN A N 1
ATOM 697 C CA . ASN A 1 83 ? -0.854 -3.584 10.084 1.00 98.31 83 ASN A CA 1
ATOM 698 C C . ASN A 1 83 ? -0.844 -2.840 11.424 1.00 98.31 83 ASN A C 1
ATOM 700 O O . ASN A 1 83 ? -1.465 -3.291 12.382 1.00 98.31 83 ASN A O 1
ATOM 704 N N . ARG A 1 84 ? -0.162 -1.691 11.507 1.00 98.44 84 ARG A N 1
ATOM 705 C CA . ARG A 1 84 ? -0.153 -0.866 12.719 1.00 98.44 84 ARG A CA 1
ATOM 706 C C . ARG A 1 84 ? -1.560 -0.383 13.067 1.00 98.44 84 ARG A C 1
ATOM 708 O O . ARG A 1 84 ? -1.960 -0.519 14.218 1.00 98.44 84 ARG A O 1
ATOM 715 N N . ARG A 1 85 ? -2.308 0.140 12.090 1.00 98.44 85 ARG A N 1
ATOM 716 C CA . ARG A 1 85 ? -3.696 0.596 12.285 1.00 98.44 85 ARG A CA 1
ATOM 717 C C . ARG A 1 85 ? -4.604 -0.543 12.726 1.00 98.44 85 ARG A C 1
ATOM 719 O O . ARG A 1 85 ? -5.316 -0.382 13.711 1.00 98.44 85 ARG A O 1
ATOM 726 N N . ASP A 1 86 ? -4.527 -1.689 12.059 1.00 98.31 86 ASP A N 1
ATOM 727 C CA . ASP A 1 86 ? -5.347 -2.858 12.385 1.00 98.31 86 ASP A CA 1
ATOM 728 C C . ASP A 1 86 ? -5.059 -3.365 13.804 1.00 98.31 86 ASP A C 1
ATOM 730 O O . ASP A 1 86 ? -5.979 -3.684 14.559 1.00 98.31 86 ASP A O 1
ATOM 734 N N . LEU A 1 87 ? -3.784 -3.384 14.208 1.00 98.44 87 LEU A N 1
ATOM 735 C CA . LEU A 1 87 ? -3.385 -3.742 15.569 1.00 98.44 87 LEU A CA 1
ATOM 736 C C . LEU A 1 87 ? -3.891 -2.741 16.609 1.00 98.44 87 LEU A C 1
ATOM 738 O O . LEU A 1 87 ? -4.331 -3.166 17.676 1.00 98.44 87 LEU A O 1
ATOM 742 N N . THR A 1 88 ? -3.829 -1.439 16.323 1.00 98.50 88 THR A N 1
ATOM 743 C CA . THR A 1 88 ? -4.378 -0.405 17.211 1.00 98.50 88 THR A CA 1
ATOM 744 C C . THR A 1 88 ? -5.884 -0.584 17.370 1.00 98.50 88 THR A C 1
ATOM 746 O O . THR A 1 88 ? -6.348 -0.766 18.489 1.00 98.50 88 THR A O 1
ATOM 749 N N . ILE A 1 89 ? -6.626 -0.664 16.261 1.00 98.44 89 ILE A N 1
ATOM 750 C CA . ILE A 1 89 ? -8.084 -0.852 16.275 1.00 98.44 89 ILE A CA 1
ATOM 751 C C . ILE A 1 89 ? -8.459 -2.112 17.054 1.00 98.44 89 ILE A C 1
ATOM 753 O O . ILE A 1 89 ? -9.364 -2.085 17.884 1.00 98.44 89 ILE A O 1
ATOM 757 N N . ARG A 1 90 ? -7.752 -3.223 16.826 1.00 98.38 90 ARG A N 1
ATOM 758 C CA . ARG A 1 90 ? -8.003 -4.470 17.550 1.00 98.38 90 ARG A CA 1
ATOM 759 C C . ARG A 1 90 ? -7.810 -4.306 19.061 1.00 98.38 90 ARG A C 1
ATOM 761 O O . ARG A 1 90 ? -8.651 -4.783 19.814 1.00 98.38 90 ARG A O 1
ATOM 768 N N . LYS A 1 91 ? -6.726 -3.660 19.500 1.00 98.31 91 LYS A N 1
ATOM 769 C CA . LYS A 1 91 ? -6.455 -3.425 20.930 1.00 98.31 91 LYS A CA 1
ATOM 770 C C . LYS A 1 91 ? -7.502 -2.520 21.571 1.00 98.31 91 LYS A C 1
ATOM 772 O O . LYS A 1 91 ? -7.931 -2.791 22.690 1.00 98.31 91 LYS A O 1
ATOM 777 N N . ASP A 1 92 ? -7.927 -1.484 20.858 1.00 98.44 92 ASP A N 1
ATOM 778 C CA . ASP A 1 92 ? -8.958 -0.565 21.337 1.00 98.44 92 ASP A CA 1
ATOM 779 C C . ASP A 1 92 ? -10.294 -1.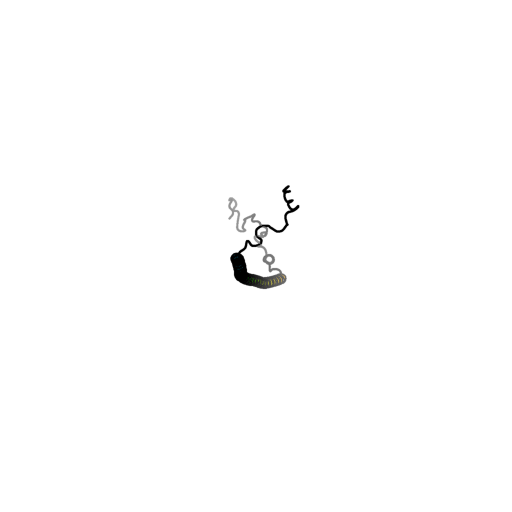301 21.495 1.00 98.44 92 ASP A C 1
ATOM 781 O O . ASP A 1 92 ? -10.952 -1.193 22.526 1.00 98.44 92 ASP A O 1
ATOM 785 N N . LEU A 1 93 ? -10.665 -2.131 20.514 1.00 98.31 93 LEU A N 1
ATOM 786 C CA . LEU A 1 93 ? -11.864 -2.968 20.588 1.00 98.31 93 LEU A CA 1
ATOM 787 C C . LEU A 1 93 ? -11.801 -3.978 21.736 1.00 98.31 93 LEU A C 1
ATOM 789 O O . LEU A 1 93 ? -12.795 -4.150 22.433 1.00 98.31 93 LEU A O 1
ATOM 793 N N . GLU A 1 94 ? -10.654 -4.621 21.948 1.00 98.31 94 GLU A N 1
ATOM 794 C CA . GLU A 1 94 ? -10.450 -5.571 23.046 1.00 98.31 94 GLU A CA 1
ATOM 795 C C . GLU A 1 94 ? -10.598 -4.887 24.412 1.00 98.31 94 GLU A C 1
ATOM 797 O O . GLU A 1 94 ? -11.306 -5.391 25.283 1.00 98.31 94 GLU A O 1
ATOM 802 N N . THR A 1 95 ? -10.013 -3.698 24.569 1.00 98.31 95 THR A N 1
ATOM 803 C CA . THR A 1 95 ? -10.126 -2.898 25.797 1.00 98.31 95 THR A CA 1
ATOM 804 C C . THR A 1 95 ? -11.574 -2.476 26.043 1.00 98.31 95 THR A C 1
ATOM 806 O O . THR A 1 95 ? -12.123 -2.754 27.110 1.00 98.31 95 THR A O 1
ATOM 809 N N . ASN A 1 96 ? -12.235 -1.917 25.025 1.00 98.44 96 ASN A N 1
ATOM 810 C CA . ASN A 1 96 ? -13.639 -1.509 25.101 1.00 98.44 96 ASN A CA 1
ATOM 811 C C . ASN A 1 96 ? -14.567 -2.693 25.413 1.00 98.44 96 ASN A C 1
ATOM 813 O O . ASN A 1 96 ? -15.534 -2.551 26.156 1.00 98.44 96 ASN A O 1
ATOM 817 N N . TRP A 1 97 ? -14.289 -3.878 24.863 1.00 98.44 97 TRP A N 1
ATOM 818 C CA . TRP A 1 97 ? -15.057 -5.089 25.156 1.00 98.44 97 TRP A CA 1
ATOM 819 C C . TRP A 1 97 ? -14.911 -5.533 26.608 1.00 98.44 97 TRP A C 1
ATOM 821 O O . TRP A 1 97 ? -15.906 -5.914 27.229 1.00 98.44 97 TRP A O 1
ATOM 831 N N . ILE A 1 98 ? -13.697 -5.484 27.157 1.00 98.25 98 ILE A N 1
ATOM 832 C CA . ILE A 1 98 ? -13.449 -5.806 28.566 1.00 98.25 98 ILE A CA 1
ATOM 833 C C . ILE A 1 98 ? -14.203 -4.821 29.466 1.00 98.25 98 ILE A C 1
ATOM 835 O O . ILE A 1 98 ? -14.897 -5.244 30.393 1.00 98.25 98 ILE A O 1
ATOM 839 N N . GLU A 1 99 ? -14.116 -3.524 29.176 1.00 98.31 99 GLU A N 1
ATOM 840 C CA . GLU A 1 99 ? -14.820 -2.476 29.919 1.00 98.31 99 GLU A CA 1
ATOM 841 C C . GLU A 1 99 ? -16.339 -2.669 29.868 1.00 98.31 99 GLU A C 1
ATOM 843 O O . GLU A 1 99 ? -16.972 -2.785 30.918 1.00 98.31 99 GLU A O 1
ATOM 848 N N . ALA A 1 100 ? -16.910 -2.836 28.673 1.00 98.25 100 ALA A N 1
ATOM 849 C CA . ALA A 1 100 ? -18.343 -3.061 28.491 1.00 98.25 100 ALA A CA 1
ATOM 850 C C . ALA A 1 100 ? -18.829 -4.346 29.184 1.00 98.25 100 ALA A C 1
ATOM 852 O O . ALA A 1 100 ? -19.920 -4.386 29.754 1.00 98.25 100 ALA A O 1
ATOM 853 N N . THR A 1 101 ? -18.015 -5.406 29.180 1.00 98.44 101 THR A N 1
ATOM 854 C CA . THR A 1 101 ? -18.338 -6.656 29.884 1.00 98.44 101 THR A CA 1
ATOM 855 C C . THR A 1 101 ? -18.364 -6.445 31.397 1.00 98.44 101 THR A C 1
ATOM 857 O O . THR A 1 101 ? -19.278 -6.923 32.073 1.00 98.44 101 THR A O 1
ATOM 860 N N . ASN A 1 102 ? -17.396 -5.700 31.934 1.00 98.19 102 ASN A N 1
ATOM 861 C CA . ASN A 1 102 ? -17.343 -5.364 33.354 1.00 98.19 102 ASN A CA 1
ATOM 862 C C . ASN A 1 102 ? -18.516 -4.467 33.769 1.00 98.19 102 ASN A C 1
ATOM 864 O O . ASN A 1 102 ? -19.111 -4.694 34.822 1.00 98.19 102 ASN A O 1
ATOM 868 N N . GLU A 1 103 ? -18.876 -3.475 32.953 1.00 98.12 103 GLU A N 1
ATOM 869 C CA . GLU A 1 103 ? -20.048 -2.621 33.181 1.00 98.12 103 GLU A CA 1
ATOM 870 C C . GLU A 1 103 ? -21.344 -3.424 33.166 1.00 98.12 103 GLU A C 1
ATOM 872 O O . GLU A 1 103 ? -22.137 -3.321 34.102 1.00 98.12 103 GLU A O 1
ATOM 877 N N . LYS A 1 104 ? -21.528 -4.301 32.172 1.00 98.25 104 LYS A N 1
ATOM 878 C CA . LYS A 1 104 ? -22.668 -5.220 32.140 1.00 98.25 104 LYS A CA 1
ATOM 879 C C . LYS A 1 104 ? -22.721 -6.068 33.409 1.00 98.25 104 LYS A C 1
ATOM 881 O O . LYS A 1 104 ? -23.786 -6.217 33.995 1.00 98.25 104 LYS A O 1
ATOM 886 N N . HIS A 1 105 ? -21.589 -6.612 33.854 1.00 98.19 105 HIS A N 1
ATOM 887 C CA . HIS A 1 105 ? -21.558 -7.432 35.061 1.00 98.19 105 HIS A CA 1
ATOM 888 C C . HIS A 1 105 ? -21.966 -6.644 36.311 1.00 98.19 105 HIS A C 1
ATOM 890 O O . HIS A 1 105 ? -22.701 -7.172 37.143 1.00 98.19 105 HIS A O 1
ATOM 896 N N . LYS A 1 106 ? -21.532 -5.383 36.432 1.00 97.56 106 LYS A N 1
ATOM 897 C CA . LYS A 1 106 ? -21.967 -4.483 37.509 1.00 97.56 106 LYS A CA 1
ATOM 898 C C . LYS A 1 106 ? -23.472 -4.230 37.443 1.00 97.56 106 LYS A C 1
ATOM 900 O O . LYS A 1 106 ? -24.147 -4.454 38.437 1.00 97.56 106 LYS A O 1
ATOM 905 N N . HIS A 1 107 ? -24.011 -3.885 36.272 1.00 97.06 107 HIS A N 1
ATOM 906 C CA . HIS A 1 107 ? -25.455 -3.690 36.102 1.00 97.06 107 HIS A CA 1
ATOM 907 C C . HIS A 1 107 ? -26.262 -4.951 36.438 1.00 97.06 107 HIS A C 1
ATOM 909 O O . HIS A 1 107 ? -27.245 -4.866 37.166 1.00 97.06 107 HIS A O 1
ATOM 915 N N . ASP A 1 108 ? -25.820 -6.130 35.986 1.00 97.25 108 ASP A N 1
ATOM 916 C CA . ASP A 1 108 ? -26.466 -7.403 36.321 1.00 97.25 108 ASP A CA 1
ATOM 917 C C . ASP A 1 108 ? -26.432 -7.672 37.846 1.00 97.25 108 ASP A C 1
ATOM 919 O O . ASP A 1 108 ? -27.339 -8.300 38.398 1.00 97.25 108 ASP A O 1
ATOM 923 N N . GLN A 1 109 ? -25.364 -7.260 38.545 1.00 95.69 109 GLN A N 1
ATOM 924 C CA . GLN A 1 109 ? -25.269 -7.367 40.006 1.00 95.69 109 GLN A CA 1
ATOM 925 C C . GLN A 1 109 ? -26.203 -6.377 40.705 1.00 95.69 109 GLN A C 1
ATOM 927 O O . GLN A 1 109 ? -26.928 -6.790 41.611 1.00 95.69 109 GLN A O 1
ATOM 932 N N . ASP A 1 110 ? -26.223 -5.120 40.267 1.00 93.00 110 ASP A N 1
ATOM 933 C CA . ASP A 1 110 ? -27.091 -4.071 40.806 1.00 93.00 110 ASP A CA 1
ATOM 934 C C . ASP A 1 110 ? -28.568 -4.439 40.627 1.00 93.00 110 ASP A C 1
ATOM 936 O O . ASP A 1 110 ? -29.350 -4.343 41.572 1.00 93.00 110 ASP A O 1
ATOM 940 N N . GLU A 1 111 ? -28.944 -4.970 39.461 1.00 92.06 111 GLU A N 1
ATOM 941 C CA . GLU A 1 111 ? -30.294 -5.470 39.193 1.00 92.06 111 GLU A CA 1
ATOM 942 C C . GLU A 1 111 ? -30.652 -6.642 40.118 1.00 92.06 111 GLU A C 1
ATOM 944 O O . GLU A 1 111 ? -31.729 -6.670 40.714 1.00 92.06 111 GLU A O 1
ATOM 949 N N . LYS A 1 112 ? -29.735 -7.596 40.325 1.00 91.81 112 LYS A N 1
ATOM 950 C CA . LYS A 1 112 ? -29.948 -8.690 41.288 1.00 91.81 112 LYS A CA 1
ATOM 951 C C . LYS A 1 112 ? -30.099 -8.182 42.718 1.00 91.81 112 LYS A C 1
ATOM 953 O O . LYS A 1 112 ? -30.880 -8.765 43.469 1.00 91.81 112 LYS A O 1
ATOM 958 N N . MET A 1 113 ? -29.337 -7.165 43.122 1.00 87.88 113 MET A N 1
ATOM 959 C CA . MET A 1 113 ? -29.476 -6.558 44.448 1.00 87.88 113 MET A CA 1
ATOM 960 C C . MET A 1 113 ? -30.817 -5.843 44.575 1.00 87.88 113 MET A C 1
ATOM 962 O O . MET A 1 113 ? -31.501 -6.041 45.574 1.00 87.88 113 MET A O 1
ATOM 966 N N . PHE A 1 114 ? -31.224 -5.099 43.547 1.00 84.56 114 PHE A N 1
ATOM 967 C CA . PHE A 1 114 ? -32.515 -4.425 43.475 1.00 84.56 114 PHE A CA 1
ATOM 968 C C . PHE A 1 114 ? -33.687 -5.411 43.580 1.00 84.56 114 PHE A C 1
ATOM 970 O O . PHE A 1 114 ? -34.568 -5.221 44.410 1.00 84.56 114 PHE A O 1
ATOM 977 N N . LEU A 1 115 ? -33.662 -6.516 42.828 1.00 84.56 115 LEU A N 1
ATOM 978 C CA . LEU A 1 115 ? -34.702 -7.554 42.879 1.00 84.56 115 LEU A CA 1
ATOM 979 C C . LEU A 1 115 ? -34.770 -8.289 44.227 1.00 84.56 115 LEU A C 1
ATOM 981 O O . LEU A 1 115 ? -35.824 -8.797 44.601 1.00 84.56 115 LEU A O 1
ATOM 985 N N . LYS A 1 116 ? -33.646 -8.389 44.944 1.00 84.56 116 LYS A N 1
ATOM 986 C CA . LYS A 1 116 ? -33.582 -8.984 46.290 1.00 84.56 116 LYS A CA 1
ATOM 987 C C . LYS A 1 116 ? -33.913 -7.989 47.397 1.00 84.56 116 LYS A C 1
ATOM 989 O O . LYS A 1 116 ? -34.023 -8.398 48.554 1.00 84.56 116 LYS A O 1
ATOM 994 N N . ALA A 1 117 ? -34.001 -6.704 47.074 1.00 77.75 117 ALA A N 1
ATOM 995 C CA . ALA A 1 117 ? -34.245 -5.680 48.061 1.00 77.75 117 ALA A CA 1
ATOM 996 C C . ALA A 1 117 ? -35.681 -5.834 48.611 1.00 77.75 117 ALA A C 1
ATOM 998 O O . ALA A 1 117 ? -36.603 -6.127 47.847 1.00 77.75 117 ALA A O 1
ATOM 999 N N . PRO A 1 118 ? -35.897 -5.694 49.931 1.00 71.50 118 PRO A N 1
ATOM 1000 C CA . PRO A 1 118 ? -37.240 -5.746 50.506 1.00 71.50 118 PRO A CA 1
ATOM 1001 C C . PRO A 1 118 ? -38.140 -4.647 49.921 1.00 71.50 118 PRO A C 1
ATOM 1003 O O . PRO A 1 118 ? -37.641 -3.594 49.529 1.00 71.50 118 PRO A O 1
ATOM 1006 N N . GLN A 1 119 ? -39.464 -4.844 49.931 1.00 65.50 119 GLN A N 1
ATOM 1007 C CA . GLN A 1 119 ? -40.420 -3.762 49.640 1.00 65.50 119 GLN A CA 1
ATOM 1008 C C . GLN A 1 119 ? -40.082 -2.513 50.472 1.00 65.50 119 GLN A C 1
ATOM 1010 O O . GLN A 1 119 ? -39.893 -2.618 51.687 1.00 65.50 119 GLN A O 1
ATOM 1015 N N . GLY A 1 120 ? -40.010 -1.340 49.836 1.00 58.75 120 GLY A N 1
ATOM 1016 C CA . GLY A 1 120 ? -39.629 -0.087 50.496 1.00 58.75 120 GLY A CA 1
ATOM 1017 C C . GLY A 1 120 ? -38.256 0.464 50.102 1.00 58.75 120 GLY A C 1
ATOM 1018 O O . GLY A 1 120 ? -37.722 1.303 50.827 1.00 58.75 120 GLY A O 1
ATOM 1019 N N . VAL A 1 121 ? -37.643 0.010 49.007 1.00 64.25 121 VAL A N 1
ATOM 1020 C CA . VAL A 1 121 ? -36.336 0.536 48.554 1.00 64.25 121 VAL A CA 1
ATOM 1021 C C . VAL A 1 121 ? -36.506 1.695 47.585 1.00 64.25 121 VAL A C 1
ATOM 1023 O O . VAL A 1 121 ? -35.715 2.640 47.605 1.00 64.25 121 VAL A O 1
ATOM 1026 N N . LEU A 1 122 ? -37.568 1.686 46.780 1.00 64.69 122 LEU A N 1
ATOM 1027 C CA . LEU A 1 122 ? -37.906 2.865 46.001 1.00 64.69 122 LEU A CA 1
ATOM 1028 C C . LEU A 1 122 ? -38.572 3.903 46.909 1.00 64.69 122 LEU A C 1
ATOM 1030 O O . LEU A 1 122 ? -39.456 3.581 47.698 1.00 64.69 122 LEU A O 1
ATOM 1034 N N . ILE A 1 123 ? -38.194 5.174 46.748 1.00 63.81 123 ILE A N 1
ATOM 1035 C CA . ILE A 1 123 ? -38.737 6.312 47.518 1.00 63.81 123 ILE A CA 1
ATOM 1036 C C . ILE A 1 123 ? -40.274 6.303 47.572 1.00 63.81 123 ILE A C 1
ATOM 1038 O O . ILE A 1 123 ? -40.862 6.672 48.587 1.00 63.81 123 ILE A O 1
ATOM 1042 N N . HIS A 1 124 ? -40.936 5.860 46.499 1.00 64.50 124 HIS A N 1
ATOM 1043 C CA . HIS A 1 124 ? -42.394 5.790 46.448 1.00 64.50 124 HIS A CA 1
ATOM 1044 C C . HIS A 1 124 ? -42.979 4.714 47.381 1.00 64.50 124 HIS A C 1
ATOM 1046 O O . HIS A 1 124 ? -43.994 4.971 48.015 1.00 64.50 124 HIS A O 1
ATOM 1052 N N . GLU A 1 125 ? -42.312 3.568 47.541 1.00 66.19 125 GLU A N 1
ATOM 1053 C CA . GLU A 1 125 ? -42.717 2.495 48.463 1.00 66.19 125 GLU A CA 1
ATOM 1054 C C . GLU A 1 125 ? -42.461 2.880 49.934 1.00 66.19 125 GLU A C 1
ATOM 1056 O O . GLU A 1 125 ? -43.162 2.435 50.840 1.00 66.19 125 GLU A O 1
ATOM 1061 N N . GLN A 1 126 ? -41.476 3.748 50.198 1.00 64.12 126 GLN A N 1
ATOM 1062 C CA . GLN A 1 126 ? -41.216 4.291 51.543 1.00 64.12 126 GLN A CA 1
ATOM 1063 C C . GLN A 1 126 ? -42.298 5.273 51.993 1.00 64.12 126 GLN A C 1
ATOM 1065 O O . GLN A 1 126 ? -42.568 5.410 53.186 1.00 64.12 126 GLN A O 1
ATOM 1070 N N . CYS A 1 127 ? -42.934 5.956 51.043 1.00 65.69 127 CYS A N 1
ATOM 1071 C CA . CYS A 1 127 ? -43.973 6.936 51.334 1.00 65.69 127 CYS A CA 1
ATOM 1072 C C . CYS A 1 127 ? -45.261 6.296 51.878 1.00 65.69 127 CYS A C 1
ATOM 1074 O O . CYS A 1 127 ? -45.996 6.972 52.597 1.00 65.69 127 CYS A O 1
ATOM 1076 N N . ASP A 1 128 ? -45.499 5.005 51.623 1.00 63.38 128 ASP A N 1
ATOM 1077 C CA . ASP A 1 128 ? -46.662 4.271 52.147 1.00 63.38 128 ASP A CA 1
ATOM 1078 C C . ASP A 1 128 ? -46.593 4.044 53.668 1.00 63.38 128 ASP A C 1
ATOM 1080 O O . ASP A 1 128 ? -47.619 3.880 54.331 1.00 63.38 128 ASP A O 1
ATOM 1084 N N . GLN A 1 129 ? -45.390 4.090 54.248 1.00 63.31 129 GLN A N 1
ATOM 1085 C CA . GLN A 1 129 ? -45.158 3.905 55.685 1.00 63.31 129 GLN A CA 1
ATOM 1086 C C . GLN A 1 129 ? -45.524 5.154 56.502 1.00 63.31 129 GLN A C 1
ATOM 1088 O O . GLN A 1 129 ? -45.802 5.072 57.703 1.00 63.31 129 GLN A O 1
ATOM 1093 N N . TYR A 1 130 ? -45.541 6.326 55.863 1.00 63.81 130 TYR A N 1
ATOM 1094 C CA . TYR A 1 130 ? -45.812 7.594 56.526 1.00 63.81 130 TYR A CA 1
ATOM 1095 C C . TYR A 1 130 ? -47.297 7.946 56.434 1.00 63.81 130 TYR A C 1
ATOM 1097 O O . TYR A 1 130 ? -47.857 8.180 55.363 1.00 63.81 130 TYR A O 1
ATOM 1105 N N . LYS A 1 131 ? -47.956 8.047 57.594 1.00 61.97 131 LYS A N 1
ATOM 1106 C CA . LYS A 1 131 ? -49.344 8.519 57.660 1.00 61.97 131 LYS A CA 1
ATOM 1107 C C . LYS A 1 131 ? -49.417 9.971 57.182 1.00 61.97 131 LYS A C 1
ATOM 1109 O O . LYS A 1 131 ? -48.661 10.825 57.645 1.00 61.97 131 LYS A O 1
ATOM 1114 N N . ARG A 1 132 ? -50.367 10.260 56.284 1.00 62.88 132 ARG A N 1
ATOM 1115 C CA . ARG A 1 132 ? -50.666 11.630 55.832 1.00 62.88 132 ARG A CA 1
ATOM 1116 C C . ARG A 1 132 ? -50.888 12.539 57.042 1.00 62.88 132 ARG A C 1
ATOM 1118 O O . ARG A 1 132 ? -51.505 12.133 58.027 1.00 62.88 132 ARG A O 1
ATOM 1125 N N . CYS A 1 133 ? -50.431 13.788 56.954 1.00 64.19 133 CYS A N 1
ATOM 1126 C CA . CYS A 1 133 ? -50.713 14.780 57.986 1.00 64.19 133 CYS A CA 1
ATOM 1127 C C . CYS A 1 133 ? -52.234 14.919 58.166 1.00 64.19 133 CYS A C 1
ATOM 1129 O O . CYS A 1 133 ? -52.955 15.270 57.228 1.00 64.19 133 CYS A O 1
ATOM 1131 N N . VAL A 1 134 ? -52.701 14.666 59.391 1.00 60.25 134 VAL A N 1
ATOM 1132 C CA . VAL A 1 134 ? -54.124 14.666 59.769 1.00 60.25 134 VAL A CA 1
ATOM 1133 C C . VAL A 1 134 ? -54.780 16.024 59.505 1.00 60.25 134 VAL A C 1
ATOM 1135 O O . VAL A 1 134 ? -55.964 16.092 59.202 1.00 60.25 134 VAL A O 1
ATOM 1138 N N . GLN A 1 135 ? -53.996 17.103 59.565 1.00 51.56 135 GLN A N 1
ATOM 1139 C CA . GLN A 1 135 ? -54.487 18.468 59.419 1.00 51.56 135 GLN A CA 1
ATOM 1140 C C . GLN A 1 135 ? -54.630 18.921 57.958 1.00 51.56 135 GLN A C 1
ATOM 1142 O O . GLN A 1 135 ? -55.425 19.816 57.694 1.00 51.56 135 GLN A O 1
ATOM 1147 N N . CYS A 1 136 ? -53.873 18.355 57.006 1.00 64.12 136 CYS A N 1
ATOM 1148 C CA . CYS A 1 136 ? -53.893 18.840 55.621 1.00 64.12 136 CYS A CA 1
ATOM 1149 C C . CYS A 1 136 ? -54.350 17.819 54.574 1.00 64.12 136 CYS A C 1
ATOM 1151 O O . CYS A 1 136 ? -54.808 18.273 53.531 1.00 64.12 136 CYS A O 1
ATOM 1153 N N . GLN A 1 137 ? -54.255 16.498 54.819 1.00 60.84 137 GLN A N 1
ATOM 1154 C CA . GLN A 1 137 ? -54.787 15.410 53.961 1.00 60.84 137 GLN A CA 1
ATOM 1155 C C . GLN A 1 137 ? -54.624 15.637 52.433 1.00 60.84 137 GLN A C 1
ATOM 1157 O O . GLN A 1 137 ? -55.427 15.163 51.630 1.00 60.84 137 GLN A O 1
ATOM 1162 N N . ARG A 1 138 ? -53.595 16.380 51.990 1.00 61.31 138 ARG A N 1
ATOM 1163 C CA . ARG A 1 138 ? -53.494 16.828 50.593 1.00 61.31 138 ARG A CA 1
ATOM 1164 C C . ARG A 1 138 ? -53.231 15.622 49.689 1.00 61.31 138 ARG A C 1
ATOM 1166 O O . ARG A 1 138 ? -52.363 14.793 49.969 1.00 61.31 138 ARG A O 1
ATOM 1173 N N . ASN A 1 139 ? -54.005 15.518 48.612 1.00 55.69 139 ASN A N 1
ATOM 1174 C CA . ASN A 1 139 ? -53.820 14.504 47.578 1.00 55.69 139 ASN A CA 1
ATOM 1175 C C . ASN A 1 139 ? -52.497 14.770 46.830 1.00 55.69 139 ASN A C 1
ATOM 1177 O O . ASN A 1 139 ? -52.183 15.923 46.543 1.00 55.69 139 ASN A O 1
ATOM 1181 N N . LEU A 1 140 ? -51.737 13.720 46.502 1.00 55.25 140 LEU A N 1
ATOM 1182 C CA . LEU A 1 140 ? -50.489 13.833 45.730 1.00 55.25 140 LEU A CA 1
ATOM 1183 C C . LEU A 1 140 ? -50.748 14.300 44.285 1.00 55.25 140 LEU A C 1
ATOM 1185 O O . LEU A 1 140 ? -49.870 14.883 43.663 1.00 55.25 140 LEU A O 1
ATOM 1189 N N . ASN A 1 141 ? -51.984 14.147 43.795 1.00 56.31 141 ASN A N 1
ATOM 1190 C CA . ASN A 1 141 ? -52.444 14.687 42.512 1.00 56.31 141 ASN A CA 1
ATOM 1191 C C . ASN A 1 141 ? -52.897 16.161 42.587 1.00 56.31 141 ASN A C 1
ATOM 1193 O O . ASN A 1 141 ? -53.499 16.672 41.640 1.00 56.31 141 ASN A O 1
ATOM 1197 N N . ASN A 1 142 ? -52.679 16.861 43.709 1.00 56.03 142 ASN A N 1
ATOM 1198 C CA . ASN A 1 142 ? -53.053 18.268 43.832 1.00 56.03 142 ASN A CA 1
ATOM 1199 C C . ASN A 1 142 ? -52.123 19.150 42.984 1.00 56.03 142 ASN A C 1
ATOM 1201 O O . ASN A 1 142 ? -51.049 19.551 43.422 1.00 56.03 142 ASN A O 1
ATOM 1205 N N . GLN A 1 143 ? -52.579 19.499 41.783 1.00 57.06 143 GLN A N 1
ATOM 1206 C CA . GLN A 1 143 ? -51.934 20.446 40.869 1.00 57.06 143 GLN A CA 1
ATOM 1207 C C . GLN A 1 143 ? -52.101 21.914 41.318 1.00 57.06 143 GLN A C 1
ATOM 1209 O O . GLN A 1 143 ? -52.492 22.771 40.531 1.00 57.06 143 GLN A O 1
ATOM 1214 N N . GLY A 1 144 ? -51.874 22.211 42.601 1.00 54.19 144 GLY A N 1
ATOM 1215 C CA . GLY A 1 144 ? -51.785 23.586 43.107 1.00 54.19 144 GLY A CA 1
ATOM 1216 C C . GLY A 1 144 ? -53.056 24.439 42.991 1.00 54.19 144 GLY A C 1
ATOM 1217 O O . GLY A 1 144 ? -52.961 25.662 43.005 1.00 54.19 144 GLY A O 1
ATOM 1218 N N . LYS A 1 145 ? -54.254 23.845 42.894 1.00 53.50 145 LYS A N 1
ATOM 1219 C CA . LYS A 1 145 ? -55.493 24.610 42.627 1.00 53.50 145 LYS A CA 1
ATOM 1220 C C . LYS A 1 145 ? -56.033 25.402 43.826 1.00 53.50 145 LYS A C 1
ATOM 1222 O O . LYS A 1 145 ? -56.984 26.159 43.669 1.00 53.50 145 LYS A O 1
ATOM 1227 N N . SER A 1 146 ? -55.447 25.263 45.016 1.00 56.19 146 SER A N 1
ATOM 1228 C CA . SER A 1 146 ? -55.889 26.004 46.201 1.00 56.19 146 SER A CA 1
ATOM 1229 C C . SER A 1 146 ? -54.733 26.234 47.191 1.00 56.19 146 SER A C 1
ATOM 1231 O O . SER A 1 146 ? -54.308 25.310 47.887 1.00 56.19 146 SER A O 1
ATOM 1233 N N . ASN A 1 147 ? -54.238 27.474 47.274 1.00 53.88 147 ASN A N 1
ATOM 1234 C CA . ASN A 1 147 ? -53.155 27.917 48.170 1.00 53.88 147 ASN A CA 1
ATOM 1235 C C . ASN A 1 147 ? -53.645 28.257 49.592 1.00 53.88 147 ASN A C 1
ATOM 1237 O O . ASN A 1 147 ? -53.178 29.215 50.198 1.00 53.88 147 ASN A O 1
ATOM 1241 N N . PHE A 1 148 ? -54.598 27.503 50.139 1.00 56.06 148 PHE A N 1
ATOM 1242 C CA . PHE A 1 148 ? -55.065 27.736 51.508 1.00 56.06 148 PHE A CA 1
ATOM 1243 C C . PHE A 1 148 ? -54.206 26.922 52.467 1.00 56.06 148 PHE A C 1
ATOM 1245 O O . PHE A 1 148 ? -54.155 25.687 52.396 1.00 56.06 148 PHE A O 1
ATOM 1252 N N . TRP A 1 149 ? -53.473 27.622 53.324 1.00 59.53 149 TRP A N 1
ATOM 1253 C CA . TRP A 1 149 ? -52.637 27.020 54.351 1.00 59.53 149 TRP A CA 1
ATOM 1254 C C . TRP A 1 149 ? -53.490 26.813 55.601 1.00 59.53 149 TRP A C 1
ATOM 1256 O O . TRP A 1 149 ? -54.446 27.537 55.848 1.00 59.53 149 TRP A O 1
ATOM 1266 N N . LYS A 1 150 ? -53.175 25.800 56.406 1.00 53.59 150 LYS A N 1
ATOM 1267 C CA . LYS A 1 150 ? -53.935 25.502 57.633 1.00 53.59 150 LYS A CA 1
ATOM 1268 C C . LYS A 1 150 ? -54.000 26.676 58.627 1.00 53.59 150 LYS A C 1
ATOM 1270 O O . LYS A 1 150 ? -54.878 26.686 59.483 1.00 53.59 150 LYS A O 1
ATOM 1275 N N . ASP A 1 151 ? -53.088 27.635 58.484 1.00 59.06 151 ASP A N 1
ATOM 1276 C CA . ASP A 1 151 ? -52.959 28.799 59.354 1.00 59.06 151 ASP A CA 1
ATOM 1277 C C . ASP A 1 151 ? -53.656 30.047 58.791 1.00 59.06 151 ASP A C 1
ATOM 1279 O O . ASP A 1 151 ? -53.796 31.016 59.527 1.00 59.06 151 ASP A O 1
ATOM 1283 N N . THR A 1 152 ? -54.171 30.004 57.549 1.00 65.31 152 THR A N 1
ATOM 1284 C CA . THR A 1 152 ? -54.942 31.124 56.990 1.00 65.31 152 THR A CA 1
ATOM 1285 C C . THR A 1 152 ? -56.364 31.149 57.554 1.00 65.31 152 THR A C 1
ATOM 1287 O O . THR A 1 152 ? -57.150 30.235 57.288 1.00 65.31 152 THR A O 1
ATOM 1290 N N . ARG A 1 153 ? -56.729 32.192 58.309 1.00 64.81 153 ARG A N 1
ATOM 1291 C CA . ARG A 1 153 ? -58.105 32.474 58.747 1.00 64.81 153 ARG A CA 1
ATOM 1292 C C . ARG A 1 153 ? -58.698 33.626 57.949 1.00 64.81 153 ARG A C 1
ATOM 1294 O O . ARG A 1 153 ? -58.076 34.663 57.735 1.00 64.81 153 ARG A O 1
ATOM 1301 N N . TYR A 1 154 ? -59.954 33.449 57.553 1.00 69.44 154 TYR A N 1
ATOM 1302 C CA . TYR A 1 154 ? -60.764 34.527 57.005 1.00 69.44 154 TYR A CA 1
ATOM 1303 C C . TYR A 1 154 ? -61.241 35.434 58.143 1.00 69.44 154 TYR A C 1
ATOM 1305 O O . TYR A 1 154 ? -61.866 34.950 59.089 1.00 69.44 154 TYR A O 1
ATOM 1313 N N . ILE A 1 155 ? -60.949 36.733 58.054 1.00 72.44 155 ILE A N 1
ATOM 1314 C CA . ILE A 1 155 ? -61.430 37.735 59.010 1.00 72.44 155 ILE A CA 1
ATOM 1315 C C . ILE A 1 155 ? -62.740 38.319 58.453 1.00 72.44 155 ILE A C 1
ATOM 1317 O O . ILE A 1 155 ? -62.694 39.049 57.455 1.00 72.44 155 ILE A O 1
ATOM 1321 N N . PRO A 1 156 ? -63.907 38.020 59.063 1.00 63.62 156 PRO A N 1
ATOM 1322 C CA . PRO A 1 156 ? -65.196 38.494 58.569 1.00 63.62 156 PRO A CA 1
ATOM 1323 C C . PRO A 1 156 ? -65.229 40.023 58.495 1.00 63.62 156 PRO A C 1
ATOM 1325 O O . PRO A 1 156 ? -64.853 40.699 59.449 1.00 63.62 156 PRO A O 1
ATOM 1328 N N . GLY A 1 157 ? -65.678 40.567 57.363 1.00 72.81 157 GLY A N 1
ATOM 1329 C CA . GLY A 1 157 ? -65.718 42.016 57.118 1.00 72.81 157 GLY A CA 1
ATOM 1330 C C . GLY A 1 157 ? -64.475 42.581 56.424 1.00 72.81 157 GLY A C 1
ATOM 1331 O O . GLY A 1 157 ? -64.450 43.762 56.093 1.00 72.81 157 GLY A O 1
ATOM 1332 N N . THR A 1 158 ? -63.474 41.745 56.135 1.00 70.38 158 THR A N 1
ATOM 1333 C CA . THR A 1 158 ? -62.344 42.095 55.263 1.00 70.38 158 THR A CA 1
ATOM 1334 C C . THR A 1 158 ? -62.236 41.097 54.106 1.00 70.38 158 THR A C 1
ATOM 1336 O O . THR A 1 158 ? -62.627 39.939 54.234 1.00 70.38 158 THR A O 1
ATOM 1339 N N . HIS A 1 159 ? -61.700 41.520 52.958 1.00 68.88 159 HIS A N 1
ATOM 1340 C CA . HIS A 1 159 ? -61.351 40.619 51.846 1.00 68.88 159 HIS A CA 1
ATOM 1341 C C . HIS A 1 159 ? -59.931 40.037 51.994 1.00 68.88 159 HIS A C 1
ATOM 1343 O O . HIS A 1 159 ? -59.293 39.686 51.005 1.00 68.88 159 HIS A O 1
ATOM 1349 N N . ILE A 1 160 ? -59.410 39.974 53.223 1.00 63.91 160 ILE A N 1
ATOM 1350 C CA . ILE A 1 160 ? -58.037 39.556 53.516 1.00 63.91 160 ILE A CA 1
ATOM 1351 C C . ILE A 1 160 ? -58.073 38.193 54.210 1.00 63.91 160 ILE A C 1
ATOM 1353 O O . ILE A 1 160 ? -58.904 37.939 55.083 1.00 63.91 160 ILE A O 1
ATOM 1357 N N . MET A 1 161 ? -57.159 37.316 53.803 1.00 64.94 161 MET A N 1
ATOM 1358 C CA . MET A 1 161 ? -56.845 36.068 54.494 1.00 64.94 161 MET A CA 1
ATOM 1359 C C . MET A 1 161 ? -55.456 36.197 55.109 1.00 64.94 161 MET A C 1
ATOM 1361 O O . MET A 1 161 ? -54.526 36.588 54.401 1.00 64.94 161 MET A O 1
ATOM 1365 N N . VAL A 1 162 ? -55.336 35.896 56.404 1.00 62.28 162 VAL A N 1
ATOM 1366 C CA . VAL A 1 162 ? -54.077 35.931 57.171 1.00 62.28 162 VAL A CA 1
ATOM 1367 C C . VAL A 1 162 ? -53.780 34.543 57.678 1.00 62.28 162 VAL A C 1
ATOM 1369 O O . VAL A 1 162 ? -54.686 34.008 58.353 1.00 62.28 162 VAL A O 1
#

Secondary structure (DSSP, 8-state):
---PPPPPPSS--SS-SSSSS-S-HHHHHHHHHHHHHHHHHHHHHHHHHHHHHHHHHHHHHHHHHHHHHHHHHHHHHHHHHHHHHHHHHHHHHHHHHHHHHHHHHHHHHHHHHHHHSPS--SHHHHGGGSPPPTTT---TT--S-----TT--B-TTSS-B-

Foldseek 3Di:
DDPDDDDDDPDDDPDDPPDPPPQDPVNVVVVVVVVVVVVVVVVVVVVVVVVVVVVVVVVVVVVVVVVVVVVVVVVVVVVVVVVVVVVVVVVVVVVVVVVVVVVVVVVVVVVVCVVVDPQCPPVVSVVVVDDDDPQPNDDPPPPPPDPDDSPWDDDPPDPDTD

Organism: NCBI:txid392033

pLDDT: mean 82.16, std 17.01, range [47.75, 98.56]

Radius of gyration: 62.12 Å; chains: 1; bounding box: 110×51×172 Å